Protein AF-A0A2G9GXD3-F1 (afdb_monomer_lite)

InterPro domains:
  IPR025067 Protein of unknown function DUF4079 [PF13301] (1-118)

Organism: NCBI:txid429701

pLDDT: mean 96.04, std 3.16, range [74.94, 98.62]

Foldseek 3Di:
DLVVLLVLLVCCVDPPDPVSVVVSVVVNLVVLVVVLVVLVVVLVVVVVVCVVVVHDQVVQPLNVLSVVLNVLSVVLNCQVVCCVVPVVSSVVSSVSSVVSVVSVVVSVVSVVVVVVVD

Radius of gyration: 16.35 Å; chains: 1; bounding box: 46×19×48 Å

Sequence (118 aa):
MGGYGTYLGFRIRFSDDVEEKAKAKDLHPKLLGGMFFFFALGATGGITSLLTSDKPIFESPHAVTGFIGLALLTVQTILPALFEGNPGLRNVHGILGSGIMTLFLVHAALGLQLGLSY

Structure (mmCIF, N/CA/C/O backbone):
data_AF-A0A2G9GXD3-F1
#
_entry.id   AF-A0A2G9GXD3-F1
#
loop_
_atom_site.group_PDB
_atom_site.id
_atom_site.type_symbol
_atom_site.label_atom_id
_atom_site.label_alt_id
_atom_site.label_comp_id
_atom_site.label_asym_id
_atom_site.label_entity_id
_atom_site.label_seq_id
_atom_site.pdbx_PDB_ins_code
_atom_site.Cartn_x
_atom_site.Cartn_y
_atom_site.Cartn_z
_atom_site.occupancy
_atom_site.B_iso_or_equiv
_atom_site.auth_seq_id
_atom_site.auth_comp_id
_atom_site.auth_asym_id
_atom_site.auth_atom_id
_atom_site.pdbx_PDB_model_num
ATOM 1 N N . MET A 1 1 ? -8.262 3.070 -8.086 1.00 88.56 1 MET A N 1
ATOM 2 C CA . MET A 1 1 ? -6.871 3.489 -8.386 1.00 88.56 1 MET A CA 1
ATOM 3 C C . MET A 1 1 ? -5.862 2.374 -8.138 1.00 88.56 1 MET A C 1
ATOM 5 O O . MET A 1 1 ? -5.130 2.069 -9.066 1.00 88.56 1 MET A O 1
ATOM 9 N N . GLY A 1 2 ? -5.867 1.717 -6.968 1.00 91.19 2 GLY A N 1
ATOM 10 C CA . GLY A 1 2 ? -4.903 0.652 -6.641 1.00 91.19 2 GLY A CA 1
ATOM 11 C C . GLY A 1 2 ? -4.808 -0.488 -7.653 1.00 91.19 2 GLY A C 1
ATOM 12 O O . GLY A 1 2 ? -3.739 -0.708 -8.200 1.00 91.19 2 GLY A O 1
ATOM 13 N N . GLY A 1 3 ? -5.924 -1.146 -7.990 1.00 95.44 3 GLY A N 1
ATOM 14 C CA . GLY A 1 3 ? -5.909 -2.269 -8.943 1.00 95.44 3 GLY A CA 1
ATOM 15 C C . GLY A 1 3 ? -5.306 -1.914 -10.310 1.00 95.44 3 GLY A C 1
ATOM 16 O O . GLY A 1 3 ? -4.385 -2.584 -10.772 1.00 95.44 3 GLY A O 1
ATOM 17 N N . TYR A 1 4 ? -5.765 -0.821 -10.931 1.00 97.50 4 TYR A N 1
ATOM 18 C CA . TYR A 1 4 ? -5.218 -0.375 -12.219 1.00 97.50 4 TYR A CA 1
ATOM 19 C C . TYR A 1 4 ? -3.756 0.078 -12.103 1.00 97.50 4 TYR A C 1
ATOM 21 O O . TYR A 1 4 ? -2.938 -0.244 -12.957 1.00 97.50 4 TYR A O 1
ATOM 29 N N . GLY A 1 5 ? -3.394 0.763 -11.019 1.00 97.56 5 GLY A N 1
ATOM 30 C CA . GLY A 1 5 ? -2.011 1.130 -10.755 1.00 97.56 5 GLY A CA 1
ATOM 31 C C . GLY A 1 5 ? -1.088 -0.090 -10.625 1.00 97.56 5 GLY A C 1
ATOM 32 O O . GLY A 1 5 ? -0.016 -0.114 -11.226 1.00 97.56 5 GLY A O 1
ATOM 33 N N . THR A 1 6 ? -1.510 -1.139 -9.917 1.00 96.94 6 THR A N 1
ATOM 34 C CA . THR A 1 6 ? -0.774 -2.410 -9.816 1.00 96.94 6 THR A CA 1
ATOM 35 C C . THR A 1 6 ? -0.644 -3.095 -11.172 1.00 96.94 6 THR A C 1
ATOM 37 O O . THR A 1 6 ? 0.450 -3.528 -11.530 1.00 96.94 6 THR A O 1
ATOM 40 N N . TYR A 1 7 ? -1.718 -3.123 -11.967 1.00 98.06 7 TYR A N 1
ATOM 41 C CA . TYR A 1 7 ? -1.674 -3.607 -13.349 1.00 98.06 7 TYR A CA 1
ATOM 42 C C . TYR A 1 7 ? -0.610 -2.869 -14.176 1.00 98.06 7 TYR A C 1
ATOM 44 O O . TYR A 1 7 ? 0.223 -3.509 -14.816 1.00 98.06 7 TYR A O 1
ATOM 52 N N . LEU A 1 8 ? -0.561 -1.536 -14.101 1.00 98.44 8 LEU A N 1
ATOM 53 C CA . LEU A 1 8 ? 0.471 -0.751 -14.782 1.00 98.44 8 LEU A CA 1
ATOM 54 C C . LEU A 1 8 ? 1.884 -1.108 -14.303 1.00 98.44 8 LEU A C 1
ATOM 56 O O . LEU A 1 8 ? 2.797 -1.150 -15.120 1.00 98.44 8 LEU A O 1
ATOM 60 N N . GLY A 1 9 ? 2.067 -1.446 -13.023 1.00 97.50 9 GLY A N 1
ATOM 61 C CA . GLY A 1 9 ? 3.339 -1.961 -12.501 1.00 97.50 9 GLY A CA 1
ATOM 62 C C . GLY A 1 9 ? 3.820 -3.214 -13.245 1.00 97.50 9 GLY A C 1
ATOM 63 O O . GLY A 1 9 ? 4.992 -3.313 -13.615 1.00 97.50 9 GLY A O 1
ATOM 64 N N . PHE A 1 10 ? 2.906 -4.135 -13.561 1.00 97.75 10 PHE A N 1
ATOM 65 C CA . PHE A 1 10 ? 3.209 -5.293 -14.405 1.00 97.75 10 PHE A CA 1
ATOM 66 C C . PHE A 1 10 ? 3.506 -4.903 -15.856 1.00 97.75 10 PHE A C 1
ATOM 68 O O . PHE A 1 10 ? 4.421 -5.468 -16.454 1.00 97.75 10 PHE A O 1
ATOM 75 N N . ARG A 1 11 ? 2.805 -3.908 -16.416 1.00 98.12 11 ARG A N 1
ATOM 76 C CA . ARG A 1 11 ? 3.078 -3.415 -17.780 1.00 98.12 11 ARG A CA 1
ATOM 77 C C . ARG A 1 11 ? 4.455 -2.767 -17.906 1.00 98.12 11 ARG A C 1
ATOM 79 O O . ARG A 1 11 ? 5.148 -3.038 -18.881 1.00 98.12 11 ARG A O 1
ATOM 86 N N . ILE A 1 12 ? 4.911 -2.024 -16.892 1.00 96.94 12 ILE A N 1
ATOM 87 C CA . ILE A 1 12 ? 6.287 -1.492 -16.836 1.00 96.94 12 ILE A CA 1
ATOM 88 C C . ILE A 1 12 ? 7.314 -2.623 -16.963 1.00 96.94 12 ILE A C 1
ATOM 90 O O . ILE A 1 12 ? 8.348 -2.454 -17.614 1.00 96.94 12 ILE A O 1
ATOM 94 N N . ARG A 1 13 ? 7.039 -3.768 -16.329 1.00 94.44 13 ARG A N 1
ATOM 95 C CA . ARG A 1 13 ? 7.964 -4.898 -16.259 1.00 94.44 13 ARG A CA 1
ATOM 96 C C . ARG A 1 13 ? 7.937 -5.787 -17.501 1.00 94.44 13 ARG A C 1
ATOM 98 O O . ARG A 1 13 ? 8.996 -6.234 -17.923 1.00 94.44 13 ARG A O 1
ATOM 105 N N . PHE A 1 14 ? 6.752 -6.062 -18.035 1.00 96.12 14 PHE A N 1
ATOM 106 C CA . PHE A 1 14 ? 6.540 -7.175 -18.963 1.00 96.12 14 PHE A CA 1
ATOM 107 C C . PHE A 1 14 ? 6.007 -6.784 -20.341 1.00 96.12 14 PHE A C 1
ATOM 109 O O . PHE A 1 14 ? 5.956 -7.647 -21.206 1.00 96.12 14 PHE A O 1
ATOM 116 N N . SER A 1 15 ? 5.577 -5.538 -20.568 1.00 97.00 15 SER A N 1
ATOM 117 C CA . SER A 1 15 ? 5.181 -5.128 -21.924 1.00 97.00 15 SER A CA 1
ATOM 118 C C . SER A 1 15 ? 6.401 -5.080 -22.851 1.00 97.00 15 SER A C 1
ATOM 120 O O . SER A 1 15 ? 7.496 -4.820 -22.374 1.00 97.00 15 SER A O 1
ATOM 122 N N . ASP A 1 16 ? 6.243 -5.278 -24.156 1.00 97.62 16 ASP A N 1
ATOM 123 C CA . ASP A 1 16 ? 7.290 -4.999 -25.156 1.00 97.62 16 ASP A CA 1
ATOM 124 C C . ASP A 1 16 ? 7.040 -3.682 -25.906 1.00 97.62 16 ASP A C 1
ATOM 126 O O . ASP A 1 16 ? 7.935 -3.155 -26.565 1.00 97.62 16 ASP A O 1
ATOM 130 N N . ASP A 1 17 ? 5.852 -3.099 -25.735 1.00 98.00 17 ASP A N 1
ATOM 131 C CA . ASP A 1 17 ? 5.465 -1.823 -26.321 1.00 98.00 17 ASP A CA 1
ATOM 132 C C . ASP A 1 17 ? 6.119 -0.661 -25.548 1.00 98.00 17 ASP A C 1
ATOM 134 O O . ASP A 1 17 ? 5.948 -0.491 -24.332 1.00 98.00 17 ASP A O 1
ATOM 138 N N . VAL A 1 18 ? 6.907 0.140 -26.268 1.00 97.44 18 VAL A N 1
ATOM 139 C CA . VAL A 1 18 ? 7.654 1.279 -25.719 1.00 97.44 18 VAL A CA 1
ATOM 140 C C . VAL A 1 18 ? 6.720 2.404 -25.270 1.00 97.44 18 VAL A C 1
ATOM 142 O O . VAL A 1 18 ? 6.953 2.997 -24.212 1.00 97.44 18 VAL A O 1
ATOM 145 N N . GLU A 1 19 ? 5.666 2.684 -26.035 1.00 97.44 19 GLU A N 1
ATOM 146 C CA . GLU A 1 19 ? 4.689 3.727 -25.721 1.00 97.44 19 GLU A CA 1
ATOM 147 C C . GLU A 1 19 ? 3.875 3.331 -24.487 1.00 97.44 19 GLU A C 1
ATOM 149 O O . GLU A 1 19 ? 3.727 4.115 -23.542 1.00 97.44 19 GLU A O 1
ATOM 154 N N . GLU A 1 20 ? 3.435 2.073 -24.430 1.00 97.56 20 GLU A N 1
ATOM 155 C CA . GLU A 1 20 ? 2.717 1.551 -23.273 1.00 97.56 20 GLU A CA 1
ATOM 156 C C . GLU A 1 20 ? 3.582 1.592 -22.007 1.00 97.56 20 GLU A C 1
ATOM 158 O O . GLU A 1 20 ? 3.126 2.057 -20.958 1.00 97.56 20 GLU A O 1
ATOM 163 N N . LYS A 1 21 ? 4.846 1.154 -22.088 1.00 98.12 21 LYS A N 1
ATOM 164 C CA . LYS A 1 21 ? 5.794 1.237 -20.966 1.00 98.12 21 LYS A CA 1
ATOM 165 C C . LYS A 1 21 ? 5.982 2.669 -20.486 1.00 98.12 21 LYS A C 1
ATOM 167 O O . LYS A 1 21 ? 6.011 2.892 -19.275 1.00 98.12 21 LYS A O 1
ATOM 172 N N . ALA A 1 22 ? 6.134 3.629 -21.398 1.00 98.00 22 ALA A N 1
ATOM 173 C CA . ALA A 1 22 ? 6.304 5.036 -21.045 1.00 98.00 22 ALA A CA 1
ATOM 174 C C . ALA A 1 22 ? 5.070 5.570 -20.303 1.00 98.00 22 ALA A C 1
ATOM 176 O O . ALA A 1 22 ? 5.194 6.130 -19.212 1.00 98.00 22 ALA A O 1
ATOM 177 N N . LYS A 1 23 ? 3.873 5.293 -20.831 1.00 98.06 23 LYS A N 1
ATOM 178 C CA . LYS A 1 23 ? 2.603 5.659 -20.197 1.00 98.06 23 LYS A CA 1
ATOM 179 C C . LYS A 1 23 ? 2.420 4.991 -18.834 1.00 98.06 23 LYS A C 1
ATOM 181 O O . LYS A 1 23 ? 1.991 5.637 -17.881 1.00 98.06 23 LYS A O 1
ATOM 186 N N . ALA A 1 24 ? 2.767 3.711 -18.712 1.00 98.25 24 ALA A N 1
ATOM 187 C CA . ALA A 1 24 ? 2.673 2.981 -17.456 1.00 98.25 24 ALA A CA 1
ATOM 188 C C . ALA A 1 24 ? 3.631 3.546 -16.396 1.00 98.25 24 ALA A C 1
ATOM 190 O O . ALA A 1 24 ? 3.218 3.723 -15.252 1.00 98.25 24 ALA A O 1
ATOM 191 N N . LYS A 1 25 ? 4.872 3.893 -16.772 1.00 97.19 25 LYS A N 1
ATOM 192 C CA . LYS A 1 25 ? 5.851 4.540 -15.879 1.00 97.19 25 LYS A CA 1
ATOM 193 C C . LYS A 1 25 ? 5.387 5.903 -15.373 1.00 97.19 25 LYS A C 1
ATOM 195 O O . LYS A 1 25 ? 5.681 6.233 -14.230 1.00 97.19 25 LYS A O 1
ATOM 200 N N . ASP A 1 26 ? 4.670 6.669 -16.192 1.00 98.12 26 ASP A N 1
ATOM 201 C CA . ASP A 1 26 ? 4.103 7.957 -15.783 1.00 98.12 26 ASP A CA 1
ATOM 202 C C . ASP A 1 26 ? 2.889 7.789 -14.851 1.00 98.12 26 ASP A C 1
ATOM 204 O O . ASP A 1 26 ? 2.795 8.423 -13.799 1.00 98.12 26 ASP A O 1
ATOM 208 N N . LEU A 1 27 ? 1.958 6.905 -15.217 1.00 98.50 27 LEU A N 1
ATOM 209 C CA . LEU A 1 27 ? 0.677 6.768 -14.523 1.00 98.50 27 LEU A CA 1
ATOM 210 C C . LEU A 1 27 ? 0.752 5.943 -13.236 1.00 98.50 27 LEU A C 1
ATOM 212 O O . LEU A 1 27 ? 0.044 6.259 -12.280 1.00 98.50 27 LEU A O 1
ATOM 216 N N . HIS A 1 28 ? 1.585 4.900 -13.188 1.00 98.31 28 HIS A N 1
ATOM 217 C CA . HIS A 1 28 ? 1.737 4.041 -12.011 1.00 98.31 28 HIS A CA 1
ATOM 218 C C . HIS A 1 28 ? 2.014 4.848 -10.726 1.00 98.31 28 HIS A C 1
ATOM 220 O O . HIS A 1 28 ? 1.187 4.789 -9.814 1.00 98.31 28 HIS A O 1
ATOM 226 N N . PRO A 1 29 ? 3.085 5.661 -10.626 1.00 97.50 29 PRO A N 1
ATOM 227 C CA . PRO A 1 29 ? 3.375 6.393 -9.395 1.00 97.50 29 PRO A CA 1
ATOM 228 C C . PRO A 1 29 ? 2.288 7.417 -9.041 1.00 97.50 29 PRO A C 1
ATOM 230 O O . PRO A 1 29 ? 1.986 7.588 -7.865 1.00 97.50 29 PRO A O 1
ATOM 233 N N . LYS A 1 30 ? 1.639 8.053 -10.027 1.00 97.81 30 LYS A N 1
ATOM 234 C CA . LYS A 1 30 ? 0.547 9.012 -9.780 1.00 97.81 30 LYS A CA 1
ATOM 235 C C . LYS A 1 30 ? -0.674 8.333 -9.163 1.00 97.81 30 LYS A C 1
ATOM 237 O O . LYS A 1 30 ? -1.223 8.810 -8.173 1.00 97.81 30 LYS A O 1
ATOM 242 N N . LEU A 1 31 ? -1.084 7.196 -9.725 1.00 98.31 31 LEU A N 1
ATOM 243 C CA . LEU A 1 31 ? -2.238 6.440 -9.238 1.00 98.31 31 LEU A CA 1
ATOM 244 C C . LEU A 1 31 ? -1.977 5.802 -7.873 1.00 98.31 31 LEU A C 1
ATOM 246 O O . LEU A 1 31 ? -2.876 5.790 -7.031 1.00 98.31 31 LEU A O 1
ATOM 250 N N . LEU A 1 32 ? -0.767 5.281 -7.646 1.00 98.06 32 LEU A N 1
ATOM 251 C CA . LEU A 1 32 ? -0.385 4.684 -6.364 1.00 98.06 32 LEU A CA 1
ATOM 252 C C . LEU A 1 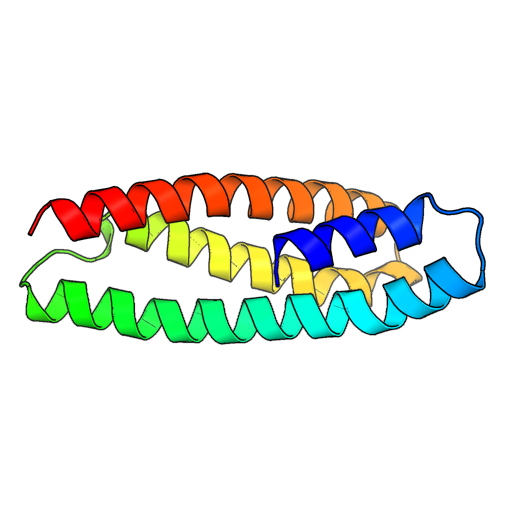32 ? -0.173 5.755 -5.289 1.00 98.06 32 LEU A C 1
ATOM 254 O O . LEU A 1 32 ? -0.596 5.554 -4.156 1.00 98.06 32 LEU A O 1
ATOM 258 N N . GLY A 1 33 ? 0.385 6.914 -5.645 1.00 97.38 33 GLY A N 1
ATOM 259 C CA . GLY A 1 33 ? 0.464 8.073 -4.754 1.00 97.38 33 GLY A CA 1
ATOM 260 C C . GLY A 1 33 ? -0.922 8.587 -4.360 1.00 97.38 33 GLY A C 1
ATOM 261 O O . GLY A 1 33 ? -1.189 8.810 -3.182 1.00 97.38 33 GLY A O 1
ATOM 262 N N . GLY A 1 34 ? -1.849 8.676 -5.320 1.00 97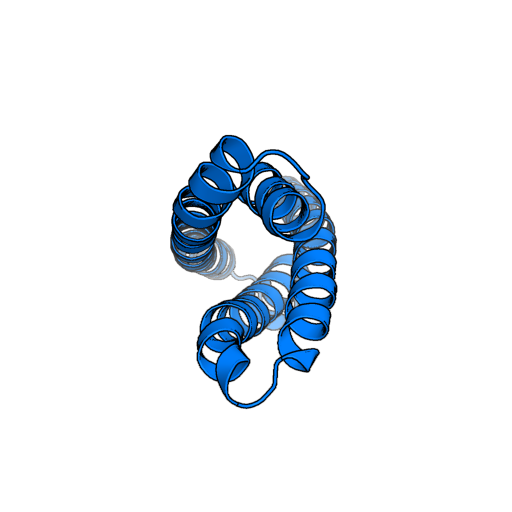.44 34 GLY A N 1
ATOM 263 C CA . GLY A 1 34 ? -3.251 8.982 -5.031 1.00 97.44 34 GLY A CA 1
ATOM 264 C C . GLY A 1 34 ? -3.882 7.944 -4.102 1.00 97.44 34 GLY A C 1
ATOM 265 O O . GLY A 1 34 ? -4.520 8.297 -3.115 1.00 97.44 34 GLY A O 1
ATOM 266 N N . MET A 1 35 ? -3.671 6.654 -4.369 1.00 96.94 35 MET A N 1
ATOM 267 C CA . MET A 1 35 ? -4.143 5.584 -3.491 1.00 96.94 35 MET A CA 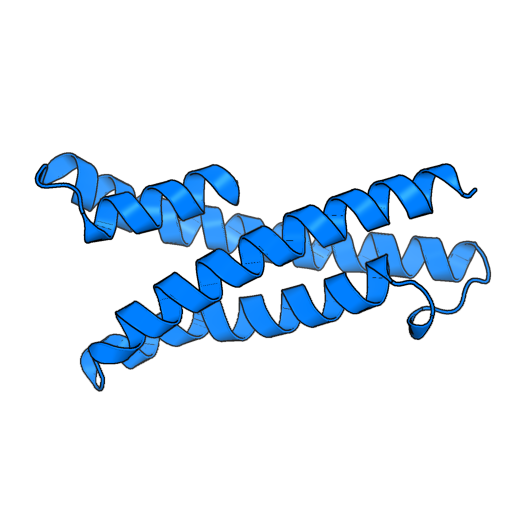1
ATOM 268 C C . MET A 1 35 ? -3.589 5.716 -2.067 1.00 96.94 35 MET A C 1
ATOM 270 O O . MET A 1 35 ? -4.375 5.615 -1.132 1.00 96.94 35 MET A O 1
ATOM 274 N N . PHE A 1 36 ? -2.285 5.960 -1.897 1.00 97.69 36 PHE A N 1
ATOM 275 C CA . PHE A 1 36 ? -1.671 6.194 -0.588 1.00 97.69 36 PHE A CA 1
ATOM 276 C C . PHE A 1 36 ? -2.389 7.325 0.153 1.00 97.69 36 PHE A C 1
ATOM 278 O O . PHE A 1 36 ? -2.822 7.149 1.290 1.00 97.69 36 PHE A O 1
ATOM 285 N N . PHE A 1 37 ? -2.556 8.468 -0.515 1.00 97.56 37 PHE A N 1
ATOM 286 C CA . PHE A 1 37 ? -3.178 9.655 0.061 1.00 97.56 37 PHE A CA 1
ATOM 287 C C . PHE A 1 37 ? -4.613 9.386 0.529 1.00 97.56 37 PHE A C 1
ATOM 289 O O . PHE A 1 37 ? -4.946 9.637 1.686 1.00 97.56 37 PHE A O 1
ATOM 296 N N . PHE A 1 38 ? -5.456 8.816 -0.335 1.00 96.75 38 PHE A N 1
ATOM 297 C CA . PHE A 1 38 ? -6.842 8.518 0.030 1.00 96.75 38 PHE A CA 1
ATOM 298 C C . PHE A 1 38 ? -6.957 7.402 1.069 1.00 96.75 38 PHE A C 1
ATOM 300 O O . PHE A 1 38 ? -7.873 7.440 1.883 1.00 96.75 38 PHE A O 1
ATOM 307 N N . PHE A 1 39 ? -6.038 6.435 1.084 1.00 96.81 39 PHE A N 1
ATOM 308 C CA . PHE A 1 39 ? -6.015 5.402 2.116 1.00 96.81 39 PHE A CA 1
ATOM 309 C C . PHE A 1 39 ? -5.658 5.992 3.490 1.00 96.81 39 PHE A C 1
ATOM 311 O O . PHE A 1 39 ? -6.315 5.686 4.482 1.00 96.81 39 PHE A O 1
ATOM 318 N N . ALA A 1 40 ? -4.686 6.909 3.545 1.00 97.06 40 ALA A N 1
ATOM 319 C CA . ALA A 1 40 ? -4.333 7.634 4.766 1.00 97.06 40 ALA A CA 1
ATOM 320 C C . ALA A 1 40 ? -5.480 8.524 5.270 1.00 97.06 40 ALA A C 1
ATOM 322 O O . ALA A 1 40 ? -5.781 8.514 6.462 1.00 97.06 40 ALA A O 1
ATOM 323 N N . LEU A 1 41 ? -6.165 9.241 4.372 1.00 96.88 41 LEU A N 1
ATOM 324 C CA . LEU A 1 41 ? -7.369 9.999 4.730 1.00 96.88 41 LEU A CA 1
ATOM 325 C C . LEU A 1 41 ? -8.520 9.090 5.181 1.00 96.88 41 LEU A C 1
ATOM 327 O O . LEU A 1 41 ? -9.231 9.421 6.121 1.00 96.88 41 LEU A O 1
ATOM 331 N N . GLY A 1 42 ? -8.705 7.933 4.546 1.00 95.81 42 GLY A N 1
ATOM 332 C CA . GLY A 1 42 ? -9.716 6.961 4.962 1.00 95.81 42 GLY A CA 1
ATOM 333 C C . GLY A 1 42 ? -9.470 6.430 6.376 1.00 95.81 42 GLY A C 1
ATOM 334 O O . GLY A 1 42 ? -10.416 6.257 7.143 1.00 95.81 42 GLY A O 1
ATOM 335 N N . ALA A 1 43 ? -8.202 6.237 6.754 1.00 96.19 43 ALA A N 1
ATOM 336 C CA . ALA A 1 43 ? -7.835 5.773 8.087 1.00 96.19 43 ALA A CA 1
ATOM 337 C C . ALA A 1 43 ? -8.265 6.748 9.195 1.00 96.19 43 ALA A C 1
ATOM 339 O O . ALA A 1 43 ? -8.704 6.295 10.251 1.00 96.19 43 ALA A O 1
ATOM 340 N N . THR A 1 44 ? -8.208 8.067 8.965 1.00 95.56 44 THR A N 1
ATOM 341 C CA . THR A 1 44 ? -8.676 9.041 9.967 1.00 95.56 44 THR A CA 1
ATOM 342 C C . THR A 1 44 ? -10.180 8.906 10.201 1.00 95.56 44 THR A C 1
ATOM 344 O O . THR A 1 44 ? -10.604 8.816 11.350 1.00 95.56 44 THR A O 1
ATOM 347 N N . GLY A 1 45 ? -10.974 8.776 9.133 1.00 92.81 45 GLY A N 1
ATOM 348 C CA . GLY A 1 45 ? -12.416 8.536 9.226 1.00 92.81 45 GLY A CA 1
ATOM 349 C C . GLY A 1 45 ? -12.764 7.224 9.936 1.00 92.81 45 GLY A C 1
ATOM 350 O O . GLY A 1 45 ? -13.647 7.205 10.794 1.00 92.81 45 GLY A O 1
ATOM 351 N N . GLY A 1 46 ? -12.038 6.140 9.641 1.00 92.62 46 GLY A N 1
ATOM 352 C CA . GLY A 1 46 ? -12.216 4.849 10.315 1.00 92.62 46 GLY A CA 1
ATOM 353 C C . GLY A 1 46 ? -11.907 4.908 11.816 1.00 92.62 46 GLY A C 1
ATOM 354 O O . GLY A 1 46 ? -12.671 4.385 12.625 1.00 92.62 46 GLY A O 1
ATOM 355 N N . ILE A 1 47 ? -10.828 5.597 12.203 1.00 94.69 47 ILE A N 1
ATOM 356 C CA . ILE A 1 47 ? -10.477 5.823 13.614 1.00 94.69 47 ILE A CA 1
ATOM 357 C C . ILE A 1 47 ? -11.554 6.657 14.308 1.00 94.69 47 ILE A C 1
ATOM 359 O O . ILE A 1 47 ? -12.009 6.279 15.386 1.00 94.69 47 ILE A O 1
ATOM 363 N N . THR A 1 48 ? -11.997 7.757 13.693 1.00 94.12 48 THR A N 1
ATOM 364 C CA . THR A 1 48 ? -13.077 8.584 14.241 1.00 94.12 48 THR A CA 1
ATOM 365 C C . THR A 1 48 ? -14.343 7.760 14.456 1.00 94.12 48 THR A C 1
ATOM 367 O O . THR A 1 48 ? -14.899 7.818 15.544 1.00 94.12 48 THR A O 1
ATOM 370 N N . SER A 1 49 ? -14.753 6.940 13.483 1.00 91.25 49 SER A N 1
ATOM 371 C CA . SER A 1 49 ? -15.941 6.081 13.597 1.00 91.25 49 SER A CA 1
ATOM 372 C C . SER A 1 49 ? -15.855 5.086 14.761 1.00 91.25 49 SER A C 1
ATOM 374 O O . SER A 1 49 ? -16.846 4.887 15.468 1.00 91.25 49 SER A O 1
ATOM 376 N N . LEU A 1 50 ? -14.685 4.484 14.999 1.00 93.06 50 LEU A N 1
ATOM 377 C CA . LEU A 1 50 ? -14.475 3.588 16.141 1.00 93.06 50 LEU A CA 1
ATOM 378 C C . LEU A 1 50 ? -14.590 4.336 17.471 1.00 93.06 50 LEU A C 1
ATOM 380 O O . LEU A 1 50 ? -15.303 3.877 18.361 1.00 93.06 50 LEU A O 1
ATOM 384 N N . LEU A 1 51 ? -13.947 5.502 17.576 1.00 93.81 51 LEU A N 1
ATOM 385 C CA . LEU A 1 51 ? -13.966 6.327 18.784 1.00 93.81 51 LEU A CA 1
ATOM 386 C C . LEU A 1 51 ? -15.366 6.859 19.104 1.00 93.81 51 LEU A C 1
ATOM 388 O O . LEU A 1 51 ? -15.773 6.832 20.257 1.00 93.81 51 LEU A O 1
ATOM 392 N N . THR A 1 52 ? -16.129 7.297 18.099 1.00 94.00 52 THR A N 1
ATOM 393 C CA . THR A 1 52 ? -17.511 7.774 18.293 1.00 94.00 52 THR A CA 1
ATOM 394 C C . THR A 1 52 ? -18.494 6.652 18.620 1.00 94.00 52 THR A C 1
ATOM 396 O O . THR A 1 52 ? -19.627 6.933 18.992 1.00 94.00 52 THR A O 1
ATOM 399 N N . SER A 1 53 ? -18.079 5.396 18.442 1.00 90.31 53 SER A N 1
ATOM 400 C CA . SER A 1 53 ? -18.875 4.205 18.752 1.00 90.31 53 SER A CA 1
ATOM 401 C C . SER A 1 53 ? -18.372 3.476 20.005 1.00 90.31 53 SER A C 1
ATOM 403 O O . SER A 1 53 ? -18.703 2.304 20.181 1.00 90.31 53 SER A O 1
ATOM 405 N N . ASP A 1 54 ? -17.515 4.117 20.810 1.00 91.06 54 ASP A N 1
ATOM 406 C CA . ASP A 1 54 ? -16.890 3.558 22.017 1.00 91.06 54 ASP A CA 1
ATOM 407 C C . ASP A 1 54 ? -16.206 2.190 21.797 1.00 91.06 54 ASP A C 1
ATOM 409 O O . ASP A 1 54 ? -16.156 1.344 22.693 1.00 91.06 54 ASP A O 1
ATOM 413 N N . LYS A 1 55 ? -15.662 1.945 20.592 1.00 88.56 55 LYS A N 1
ATOM 414 C CA . LYS A 1 55 ? -14.977 0.688 20.253 1.00 88.56 55 LYS A CA 1
ATOM 415 C C . LYS A 1 55 ? -13.449 0.820 20.345 1.00 88.56 55 LYS A C 1
ATOM 417 O O . LYS A 1 55 ? -12.881 1.796 19.847 1.00 88.56 55 LYS A O 1
ATOM 422 N N . PRO A 1 56 ? -12.749 -0.186 20.902 1.00 93.06 56 PRO A N 1
ATOM 423 C CA . PRO A 1 56 ? -11.290 -0.203 20.950 1.00 93.06 56 PRO A CA 1
ATOM 424 C C . PRO A 1 56 ? -10.673 -0.305 19.547 1.00 93.06 56 PRO A C 1
ATOM 426 O O . PRO A 1 56 ? -11.043 -1.154 18.737 1.00 93.06 56 PRO A O 1
ATOM 429 N N . ILE A 1 57 ? -9.680 0.547 19.264 1.00 93.31 57 ILE A N 1
ATOM 430 C CA . ILE A 1 57 ? -9.046 0.630 17.937 1.00 93.31 57 ILE A CA 1
ATOM 431 C C . ILE A 1 57 ? -8.282 -0.657 17.601 1.00 93.31 57 ILE A C 1
ATOM 433 O O . ILE A 1 57 ? -8.474 -1.229 16.532 1.00 93.31 57 ILE A O 1
ATOM 437 N N . PHE A 1 58 ? -7.421 -1.130 18.506 1.00 93.69 58 PHE A N 1
ATOM 438 C CA . PHE A 1 58 ? -6.509 -2.250 18.229 1.00 93.69 58 PHE A CA 1
ATOM 439 C C . PHE A 1 58 ? -7.159 -3.635 18.312 1.00 93.69 58 PHE A C 1
ATOM 441 O O . PHE A 1 58 ? -6.526 -4.622 17.950 1.00 93.69 58 PHE A O 1
ATOM 448 N N . GLU A 1 59 ? -8.419 -3.716 18.732 1.00 92.56 59 GLU A N 1
ATOM 449 C CA . GLU A 1 59 ? -9.197 -4.958 18.678 1.00 92.56 59 GLU A CA 1
ATOM 450 C C . GLU A 1 59 ? -9.976 -5.089 17.365 1.00 92.56 59 GLU A C 1
ATOM 452 O O . GLU A 1 59 ? -10.421 -6.181 17.025 1.00 92.56 59 GLU A O 1
ATOM 457 N N . SER A 1 60 ? -10.118 -4.001 16.597 1.00 94.94 60 SER A N 1
ATOM 458 C CA . SER A 1 60 ? -10.755 -4.029 15.281 1.00 94.94 60 SER A CA 1
ATOM 459 C C . SER A 1 60 ? -9.793 -4.607 14.235 1.00 94.94 60 SER A C 1
ATOM 461 O O . SER A 1 60 ? -8.799 -3.955 13.888 1.00 94.94 60 SER A O 1
ATOM 463 N N . PRO A 1 61 ? -10.087 -5.782 13.640 1.00 96.06 61 PRO A N 1
ATOM 464 C CA . PRO A 1 61 ? -9.226 -6.355 12.606 1.00 96.06 61 PRO A CA 1
ATOM 465 C C . PRO A 1 61 ? -9.110 -5.440 11.378 1.00 96.06 61 PRO A C 1
ATOM 467 O O . PRO A 1 61 ? -8.057 -5.369 10.740 1.00 96.06 61 PRO A O 1
ATOM 470 N N . HIS A 1 62 ? -10.173 -4.694 11.059 1.00 96.94 62 HIS A N 1
ATOM 471 C CA . HIS A 1 62 ? -10.153 -3.693 9.995 1.00 96.94 62 HIS A CA 1
ATOM 472 C C . HIS A 1 62 ? -9.151 -2.567 10.297 1.00 96.94 62 HIS A C 1
ATOM 474 O O . HIS A 1 62 ? -8.335 -2.230 9.439 1.00 96.94 62 HIS A O 1
ATOM 480 N N . ALA A 1 63 ? -9.147 -2.032 11.523 1.00 97.19 63 ALA A N 1
ATOM 481 C CA . ALA A 1 63 ? -8.213 -0.975 11.909 1.00 97.19 63 ALA A CA 1
ATOM 482 C C . ALA A 1 63 ? -6.758 -1.465 11.908 1.00 97.19 63 ALA A C 1
ATOM 484 O O . ALA A 1 63 ? -5.889 -0.814 11.329 1.00 97.19 63 ALA A O 1
ATOM 485 N N . VAL A 1 64 ? -6.491 -2.642 12.485 1.00 97.56 64 VAL A N 1
ATOM 486 C CA . VAL A 1 64 ? -5.142 -3.231 12.533 1.00 97.56 64 VAL A CA 1
ATOM 487 C C . VAL A 1 64 ? -4.595 -3.479 11.126 1.00 97.56 64 VAL A C 1
ATOM 489 O O . VAL A 1 64 ? -3.476 -3.069 10.814 1.00 97.56 64 VAL A O 1
ATOM 492 N N . THR A 1 65 ? -5.391 -4.090 10.242 1.00 98.19 65 THR A N 1
ATOM 493 C CA . THR A 1 65 ? -4.983 -4.295 8.840 1.00 98.19 65 THR A CA 1
ATOM 494 C C . THR A 1 65 ? -4.789 -2.975 8.092 1.00 98.19 65 THR A C 1
ATOM 496 O O . THR A 1 65 ? -3.903 -2.894 7.242 1.00 98.19 65 THR A O 1
ATOM 499 N N . GLY A 1 66 ? -5.542 -1.927 8.440 1.00 97.69 66 GLY A N 1
ATOM 500 C CA . GLY A 1 66 ? -5.349 -0.572 7.919 1.00 97.69 66 GLY A CA 1
ATOM 501 C C . GLY A 1 66 ? -3.995 0.028 8.308 1.00 97.69 66 GLY A C 1
ATOM 502 O O . GLY A 1 66 ? -3.259 0.496 7.438 1.00 97.69 66 GLY A O 1
ATOM 503 N N . PHE A 1 67 ? -3.613 -0.050 9.586 1.00 97.50 67 PHE A N 1
ATOM 504 C CA . PHE A 1 67 ? -2.302 0.422 10.053 1.00 97.50 67 PHE A CA 1
ATOM 505 C C . PHE A 1 67 ? -1.141 -0.335 9.408 1.00 97.50 67 PHE A C 1
ATOM 507 O O . PHE A 1 67 ? -0.194 0.288 8.924 1.00 97.50 67 PHE A O 1
ATOM 514 N N . ILE A 1 68 ? -1.228 -1.668 9.350 1.00 98.31 68 ILE A N 1
ATOM 515 C CA . ILE A 1 68 ? -0.226 -2.500 8.669 1.00 98.31 68 ILE A CA 1
ATOM 516 C C . ILE A 1 68 ? -0.135 -2.093 7.194 1.00 98.31 68 ILE A C 1
ATOM 518 O O . ILE A 1 68 ? 0.958 -1.874 6.678 1.00 98.31 68 ILE A O 1
ATOM 522 N N . GLY A 1 69 ? -1.277 -1.925 6.525 1.00 98.19 69 GLY A N 1
ATOM 523 C CA . GLY A 1 69 ? -1.342 -1.493 5.135 1.00 98.19 69 GLY A CA 1
ATOM 524 C C . GLY A 1 69 ? -0.672 -0.140 4.881 1.00 98.19 69 GLY A C 1
ATOM 525 O O . GLY A 1 69 ? 0.103 -0.023 3.934 1.00 98.19 69 GLY A O 1
ATOM 526 N N . LEU A 1 70 ? -0.899 0.861 5.740 1.00 98.25 70 LEU A N 1
ATOM 527 C CA . LEU A 1 70 ? -0.242 2.173 5.649 1.00 98.25 70 LEU A CA 1
ATOM 528 C C . LEU A 1 70 ? 1.271 2.093 5.865 1.00 98.25 70 LEU A C 1
ATOM 530 O O . LEU A 1 70 ? 2.036 2.709 5.116 1.00 98.25 70 LEU A O 1
ATOM 534 N N . ALA A 1 71 ? 1.715 1.319 6.855 1.00 98.38 71 ALA A N 1
ATOM 535 C CA . ALA A 1 71 ? 3.138 1.119 7.111 1.00 98.38 71 ALA A CA 1
ATOM 536 C C . ALA A 1 71 ? 3.824 0.458 5.903 1.00 98.38 71 ALA A C 1
ATOM 538 O O . ALA A 1 71 ? 4.844 0.947 5.415 1.00 98.38 71 ALA A O 1
ATOM 539 N N . LEU A 1 72 ? 3.221 -0.603 5.357 1.00 98.56 72 LEU A N 1
ATOM 540 C CA . LEU A 1 72 ? 3.742 -1.298 4.180 1.00 98.56 72 LEU A CA 1
ATOM 541 C C . LEU A 1 72 ? 3.718 -0.417 2.925 1.00 98.56 72 LEU A C 1
ATOM 543 O O . LEU A 1 72 ? 4.692 -0.410 2.176 1.00 98.56 72 LEU A O 1
ATOM 547 N N . LEU A 1 73 ? 2.658 0.368 2.705 1.00 97.88 73 LEU A N 1
ATOM 548 C CA . LEU A 1 73 ? 2.592 1.335 1.605 1.00 97.88 73 LEU A CA 1
ATOM 549 C C . LEU A 1 73 ? 3.675 2.418 1.709 1.00 97.88 73 LEU A C 1
ATOM 551 O O . LEU A 1 73 ? 4.209 2.852 0.687 1.00 97.88 73 LEU A O 1
ATOM 555 N N . THR A 1 74 ? 4.028 2.837 2.925 1.00 98.00 74 THR A N 1
ATOM 556 C CA . THR A 1 74 ? 5.116 3.800 3.156 1.00 98.00 74 THR A CA 1
ATOM 557 C C . THR A 1 74 ? 6.448 3.212 2.699 1.00 98.00 74 THR A C 1
ATOM 559 O O . THR A 1 74 ? 7.149 3.821 1.891 1.00 98.00 74 THR A O 1
ATOM 562 N N . VAL A 1 75 ? 6.753 1.978 3.117 1.00 98.19 75 VAL A N 1
ATOM 563 C CA . VAL A 1 75 ? 7.944 1.247 2.652 1.00 98.19 75 VAL A CA 1
ATOM 564 C C . VAL A 1 75 ? 7.919 1.072 1.130 1.00 98.19 75 VAL A C 1
ATOM 566 O O . VAL A 1 75 ? 8.904 1.372 0.455 1.00 98.19 75 VAL A O 1
ATOM 569 N N . GLN A 1 76 ? 6.780 0.654 0.572 1.00 97.88 76 GLN A N 1
ATOM 570 C CA . GLN A 1 76 ? 6.589 0.438 -0.864 1.00 97.88 76 GLN A CA 1
ATOM 571 C C . GLN A 1 76 ? 6.860 1.700 -1.695 1.00 97.88 76 GLN A C 1
ATOM 573 O O . GLN A 1 76 ? 7.398 1.594 -2.797 1.00 97.88 76 GLN A O 1
ATOM 578 N N . THR A 1 77 ? 6.505 2.876 -1.169 1.00 96.25 77 THR A N 1
ATOM 579 C CA . THR A 1 77 ? 6.675 4.175 -1.841 1.00 96.25 77 THR A CA 1
ATOM 580 C C . THR A 1 77 ? 8.129 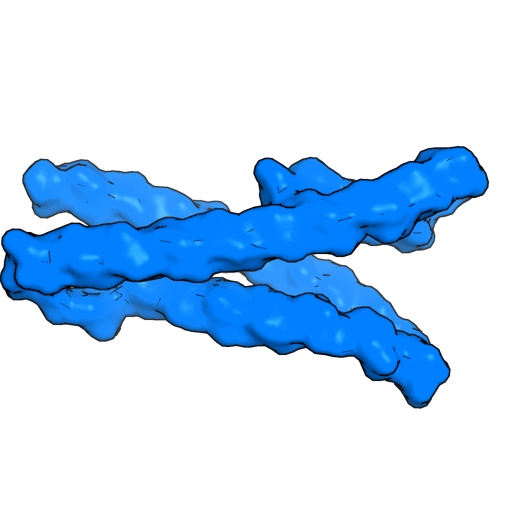4.645 -1.838 1.00 96.25 77 THR A C 1
ATOM 582 O O . THR A 1 77 ? 8.570 5.271 -2.798 1.00 96.25 77 THR A O 1
ATOM 585 N N . ILE A 1 78 ? 8.894 4.319 -0.792 1.00 96.12 78 ILE A N 1
ATOM 586 C CA . ILE A 1 78 ? 10.310 4.706 -0.667 1.00 96.12 78 ILE A CA 1
ATOM 587 C C . ILE A 1 78 ? 11.216 3.780 -1.490 1.00 96.12 78 ILE A C 1
ATOM 589 O O . ILE A 1 78 ? 12.223 4.219 -2.043 1.00 96.12 78 ILE A O 1
ATOM 593 N N . LEU A 1 79 ? 10.849 2.501 -1.613 1.00 96.44 79 LEU A N 1
ATOM 594 C CA . LEU A 1 79 ? 11.688 1.465 -2.219 1.00 96.44 79 LEU A CA 1
ATOM 595 C C . LEU A 1 79 ? 12.237 1.798 -3.629 1.00 96.44 79 LEU A C 1
ATOM 597 O O . LEU A 1 79 ? 13.410 1.503 -3.872 1.00 96.44 79 LEU A O 1
ATOM 601 N N . PRO A 1 80 ? 11.481 2.442 -4.549 1.00 95.94 80 PRO A N 1
ATOM 602 C CA . PRO A 1 80 ? 11.991 2.820 -5.866 1.00 95.94 80 PRO A CA 1
ATOM 603 C C . PRO A 1 80 ? 13.207 3.750 -5.849 1.00 95.94 80 PRO A C 1
ATOM 605 O O . PRO A 1 80 ? 14.037 3.657 -6.753 1.00 95.94 80 PRO A O 1
ATOM 608 N N . ALA A 1 81 ? 13.359 4.595 -4.822 1.00 96.00 81 ALA A N 1
ATOM 609 C CA . ALA A 1 81 ? 14.507 5.495 -4.685 1.00 96.00 81 ALA A CA 1
ATOM 610 C C . ALA A 1 81 ? 15.837 4.741 -4.490 1.00 96.00 81 ALA A C 1
ATOM 612 O O . ALA A 1 81 ? 16.907 5.299 -4.707 1.00 96.00 81 ALA A O 1
ATOM 613 N N . LEU A 1 82 ? 15.776 3.462 -4.109 1.00 96.31 82 LEU A N 1
ATOM 614 C CA . LEU A 1 82 ? 16.940 2.617 -3.840 1.00 96.31 82 LEU A CA 1
ATOM 615 C C . LEU A 1 82 ? 17.300 1.697 -5.019 1.00 96.31 82 LEU A C 1
ATOM 617 O O . LEU A 1 82 ? 18.267 0.939 -4.944 1.00 96.31 82 LEU A O 1
ATOM 621 N N . PHE A 1 83 ? 16.534 1.733 -6.1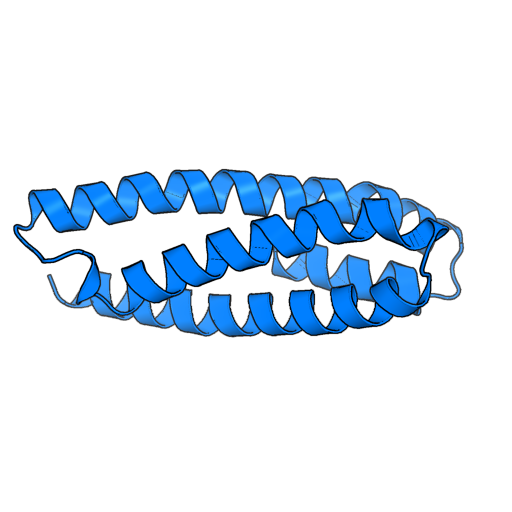15 1.00 95.31 83 PHE A N 1
ATOM 622 C CA . PHE A 1 83 ? 16.715 0.809 -7.241 1.00 95.31 83 PHE A CA 1
ATOM 623 C C . PHE A 1 83 ? 18.039 0.982 -7.981 1.00 95.31 83 PHE A C 1
ATOM 625 O O . PHE A 1 83 ? 18.535 0.004 -8.535 1.00 95.31 83 PHE A O 1
ATOM 632 N N . GLU A 1 84 ? 18.588 2.195 -8.029 1.00 93.00 84 GLU A N 1
ATOM 633 C CA . GLU A 1 84 ? 19.843 2.470 -8.736 1.00 93.00 84 GLU A CA 1
ATOM 634 C C . GLU A 1 84 ? 21.028 1.754 -8.073 1.00 93.00 84 GLU A C 1
ATOM 636 O O . GLU A 1 84 ? 21.798 1.083 -8.754 1.00 93.00 84 GLU A O 1
ATOM 641 N N . GLY A 1 85 ? 21.114 1.806 -6.739 1.00 93.44 85 GLY A N 1
ATOM 642 C CA . GLY A 1 85 ? 22.155 1.119 -5.969 1.00 93.44 85 GLY A CA 1
ATOM 643 C C . GLY A 1 85 ? 21.910 -0.381 -5.775 1.00 93.44 85 GLY A C 1
ATOM 644 O O . GLY A 1 85 ? 22.842 -1.122 -5.470 1.00 93.44 85 GLY A O 1
ATOM 645 N N . ASN A 1 86 ? 20.670 -0.852 -5.942 1.00 95.44 86 ASN A N 1
ATOM 646 C CA . ASN A 1 86 ? 20.329 -2.270 -5.843 1.00 95.44 86 ASN A CA 1
ATOM 647 C C . ASN A 1 86 ? 19.142 -2.635 -6.761 1.00 95.44 86 ASN A C 1
ATOM 649 O O . ASN A 1 86 ? 17.983 -2.638 -6.326 1.00 95.44 86 ASN A O 1
ATOM 653 N N . PRO A 1 87 ? 19.410 -3.015 -8.025 1.00 92.25 87 PRO A N 1
ATOM 654 C CA . PRO A 1 87 ? 18.367 -3.368 -8.989 1.00 92.25 87 PRO A CA 1
ATOM 655 C C . PRO A 1 87 ? 17.472 -4.538 -8.551 1.00 92.25 87 PRO A C 1
ATOM 657 O O . PRO A 1 87 ? 16.319 -4.625 -8.984 1.00 92.25 87 PRO A O 1
ATOM 660 N N . GLY A 1 88 ? 17.966 -5.418 -7.667 1.00 94.31 88 GLY A N 1
ATOM 661 C CA . GLY A 1 88 ? 17.208 -6.543 -7.111 1.00 94.31 88 GLY A CA 1
ATOM 662 C C . GLY A 1 88 ? 15.979 -6.108 -6.307 1.00 94.31 88 GLY A C 1
ATOM 663 O O . GLY A 1 88 ? 14.971 -6.822 -6.282 1.00 94.31 88 GLY A O 1
ATOM 664 N N . LEU A 1 89 ? 15.996 -4.894 -5.744 1.00 96.56 89 LEU A N 1
ATOM 665 C CA . LEU A 1 89 ? 14.860 -4.321 -5.016 1.00 96.56 89 LEU A CA 1
ATOM 666 C C . LEU A 1 89 ? 13.621 -4.115 -5.895 1.00 96.56 89 LEU A C 1
ATOM 668 O O . LEU A 1 89 ? 12.513 -4.051 -5.369 1.00 96.56 89 LEU A O 1
ATOM 672 N N . ARG A 1 90 ? 13.756 -4.102 -7.229 1.00 95.44 90 ARG A N 1
ATOM 673 C CA . ARG A 1 90 ? 12.600 -4.087 -8.143 1.00 95.44 90 ARG A CA 1
ATOM 674 C C . ARG A 1 90 ? 11.729 -5.333 -8.004 1.00 95.44 90 ARG A C 1
ATOM 676 O O . ARG A 1 90 ? 10.509 -5.240 -8.114 1.00 95.44 90 ARG A O 1
ATOM 683 N N . ASN A 1 91 ? 12.337 -6.495 -7.756 1.00 96.25 91 ASN A N 1
ATOM 684 C CA . ASN A 1 91 ? 11.587 -7.730 -7.515 1.00 96.25 91 ASN A CA 1
ATOM 685 C C . ASN A 1 91 ? 10.886 -7.671 -6.155 1.00 96.25 91 ASN A C 1
ATOM 687 O O . ASN A 1 91 ? 9.709 -8.008 -6.067 1.00 96.25 91 ASN A O 1
ATOM 691 N N . VAL A 1 92 ? 11.584 -7.166 -5.131 1.00 97.81 92 VAL A N 1
ATOM 692 C CA . VAL A 1 92 ? 11.011 -6.952 -3.793 1.00 97.81 92 VAL A CA 1
ATOM 693 C C . VAL A 1 92 ? 9.810 -6.010 -3.870 1.00 97.81 92 VAL A C 1
ATOM 695 O O . VAL A 1 92 ? 8.750 -6.356 -3.367 1.00 97.81 92 VAL A O 1
ATOM 698 N N . HIS A 1 93 ? 9.924 -4.883 -4.578 1.00 97.94 93 HIS A N 1
ATOM 699 C CA . HIS A 1 93 ? 8.827 -3.939 -4.800 1.00 97.94 93 HIS A CA 1
ATOM 700 C C . HIS A 1 93 ? 7.622 -4.586 -5.491 1.00 97.94 93 HIS A C 1
ATOM 702 O O . HIS A 1 93 ? 6.484 -4.337 -5.104 1.00 97.94 93 HIS A O 1
ATOM 708 N N . GLY A 1 94 ? 7.850 -5.430 -6.501 1.00 97.56 94 GLY A N 1
ATOM 709 C CA . GLY A 1 94 ? 6.767 -6.140 -7.185 1.00 97.56 94 GLY A CA 1
ATOM 710 C C . GLY A 1 94 ? 6.036 -7.134 -6.276 1.00 97.56 94 GLY A C 1
ATOM 711 O O . GLY A 1 94 ? 4.804 -7.155 -6.250 1.00 97.56 94 GLY A O 1
ATOM 712 N N . ILE A 1 95 ? 6.784 -7.932 -5.505 1.00 98.00 95 ILE A N 1
ATOM 713 C CA . ILE A 1 95 ? 6.229 -8.931 -4.576 1.00 98.00 95 ILE A CA 1
ATOM 714 C C . ILE A 1 95 ? 5.503 -8.239 -3.419 1.00 98.00 95 ILE A C 1
ATOM 716 O O . ILE A 1 95 ? 4.343 -8.550 -3.152 1.00 98.00 95 ILE A O 1
ATOM 720 N N . LEU A 1 96 ? 6.156 -7.267 -2.774 1.00 98.44 96 LEU A N 1
ATOM 721 C CA . LEU A 1 96 ? 5.593 -6.492 -1.672 1.00 98.44 96 LEU A CA 1
ATOM 722 C C . LEU A 1 96 ? 4.327 -5.753 -2.115 1.00 98.44 96 LEU A C 1
ATOM 724 O O . LEU A 1 96 ? 3.290 -5.884 -1.472 1.00 98.44 96 LEU A O 1
ATOM 728 N N . GLY A 1 97 ? 4.377 -5.052 -3.251 1.00 98.12 97 GLY A N 1
ATOM 729 C CA . GLY A 1 97 ? 3.225 -4.352 -3.817 1.00 98.12 97 GLY A CA 1
ATOM 730 C C . GLY A 1 97 ? 2.046 -5.281 -4.105 1.00 98.12 97 GLY A C 1
ATOM 731 O O . GLY A 1 97 ? 0.910 -4.945 -3.783 1.00 98.12 97 GLY A O 1
ATOM 732 N N . SER A 1 98 ? 2.303 -6.476 -4.644 1.00 97.75 98 SER A N 1
ATOM 733 C CA . SER A 1 98 ? 1.252 -7.475 -4.881 1.00 97.75 98 SER A CA 1
ATOM 734 C C . SER A 1 98 ? 0.655 -7.998 -3.570 1.00 97.75 98 SER A C 1
ATOM 736 O O . SER A 1 98 ? -0.563 -8.099 -3.446 1.00 97.75 98 SER A O 1
ATOM 738 N N . GLY A 1 99 ? 1.495 -8.261 -2.563 1.00 98.38 99 GLY A N 1
ATOM 739 C CA . GLY A 1 99 ? 1.055 -8.669 -1.227 1.00 98.38 99 GLY A CA 1
ATOM 740 C C . GLY A 1 99 ? 0.207 -7.605 -0.524 1.00 98.38 99 GLY A C 1
ATOM 741 O O . GLY A 1 99 ? -0.826 -7.933 0.055 1.00 98.38 99 GLY A O 1
ATOM 742 N N . ILE A 1 100 ? 0.582 -6.327 -0.642 1.00 98.50 100 ILE A N 1
ATOM 743 C CA . ILE A 1 100 ? -0.206 -5.193 -0.137 1.00 98.50 100 ILE A CA 1
ATOM 744 C C . ILE A 1 100 ? -1.593 -5.160 -0.792 1.00 98.50 100 ILE A C 1
ATOM 746 O O . ILE A 1 100 ? -2.590 -4.946 -0.105 1.00 98.50 100 ILE A O 1
ATOM 750 N N . MET A 1 101 ? -1.694 -5.417 -2.101 1.00 98.06 101 MET A N 1
ATOM 751 C CA . MET A 1 101 ? -2.999 -5.462 -2.768 1.00 98.06 101 MET A CA 1
ATOM 752 C C . MET A 1 101 ? -3.883 -6.596 -2.250 1.00 98.06 101 MET A C 1
ATOM 754 O O . MET A 1 101 ? -5.072 -6.374 -2.026 1.00 98.06 101 MET A O 1
ATOM 758 N N . THR A 1 102 ? -3.317 -7.778 -2.001 1.00 98.19 102 THR A N 1
ATOM 759 C CA . THR A 1 102 ? -4.046 -8.883 -1.361 1.00 98.19 102 THR A CA 1
ATOM 760 C C . THR A 1 102 ? -4.506 -8.503 0.047 1.00 98.19 102 THR A C 1
ATOM 762 O O . THR A 1 102 ? -5.672 -8.708 0.383 1.00 98.19 102 THR A O 1
ATOM 765 N N . LEU A 1 103 ? -3.631 -7.885 0.851 1.00 98.50 103 LEU A N 1
ATOM 766 C CA . LEU A 1 103 ? -3.994 -7.363 2.171 1.00 98.50 103 LEU A CA 1
ATOM 767 C C . LEU A 1 103 ? -5.156 -6.367 2.075 1.00 98.50 103 LEU A C 1
ATOM 769 O O . LEU A 1 103 ? -6.046 -6.405 2.916 1.00 98.50 103 LEU A O 1
ATOM 773 N N . PHE A 1 104 ? -5.202 -5.517 1.046 1.00 98.19 104 PHE A N 1
ATOM 774 C CA . PHE A 1 104 ? -6.303 -4.569 0.886 1.00 98.19 104 PHE A CA 1
ATOM 775 C C . PHE A 1 104 ? -7.635 -5.189 0.490 1.00 98.19 104 PHE A C 1
ATOM 777 O O . PHE A 1 104 ? -8.671 -4.646 0.869 1.00 98.19 104 PHE A O 1
ATOM 784 N N . LEU A 1 105 ? -7.641 -6.339 -0.183 1.00 98.12 105 LEU A N 1
ATOM 785 C CA . LEU A 1 105 ? -8.876 -7.103 -0.369 1.00 98.12 105 LEU A CA 1
ATOM 786 C C . LEU A 1 105 ? -9.400 -7.625 0.975 1.00 98.12 105 LEU A C 1
ATOM 788 O O . LEU A 1 105 ? -10.587 -7.485 1.265 1.00 98.12 105 LEU A O 1
ATOM 792 N N . VAL A 1 106 ? -8.511 -8.150 1.826 1.00 98.62 106 VAL A N 1
ATOM 793 C CA . VAL A 1 106 ? -8.864 -8.580 3.189 1.00 98.62 106 VAL A CA 1
ATOM 794 C C . VAL A 1 106 ? -9.345 -7.391 4.023 1.00 98.62 106 VAL A C 1
ATOM 796 O O . VAL A 1 106 ? -10.408 -7.453 4.630 1.00 98.62 106 VAL A O 1
ATOM 799 N N . HIS A 1 107 ? -8.612 -6.278 4.007 1.00 98.25 107 HIS A N 1
ATOM 800 C CA . HIS A 1 107 ? -8.970 -5.050 4.715 1.00 98.25 107 HIS A CA 1
ATOM 801 C C . HIS A 1 107 ? -10.345 -4.514 4.292 1.00 98.25 107 HIS A C 1
ATOM 803 O O . HIS A 1 107 ? -11.130 -4.116 5.152 1.00 98.25 107 HIS A O 1
ATOM 809 N N . ALA A 1 108 ? -10.656 -4.537 2.990 1.00 97.75 108 ALA A N 1
ATOM 810 C CA . ALA A 1 108 ? -11.956 -4.127 2.467 1.00 97.75 108 ALA A CA 1
ATOM 811 C C . ALA A 1 108 ? -13.084 -5.055 2.942 1.00 97.75 108 ALA A C 1
ATOM 813 O O . ALA A 1 108 ? -14.126 -4.566 3.376 1.00 97.75 108 ALA A O 1
ATOM 814 N N . ALA A 1 109 ? -12.868 -6.375 2.928 1.00 98.38 109 ALA A N 1
ATOM 815 C CA . ALA A 1 109 ? -13.833 -7.338 3.458 1.00 98.38 109 ALA A CA 1
ATOM 816 C C . ALA A 1 109 ? -14.090 -7.123 4.961 1.00 98.38 109 ALA A C 1
ATOM 818 O O . ALA A 1 109 ? -15.241 -7.082 5.390 1.00 98.38 109 ALA A O 1
ATOM 819 N N . LEU A 1 110 ? -13.030 -6.900 5.746 1.00 97.38 110 LEU A N 1
ATOM 820 C CA . LEU A 1 110 ? -13.134 -6.575 7.172 1.00 97.38 110 LEU A CA 1
ATOM 821 C C . LEU A 1 110 ? -13.838 -5.233 7.413 1.00 97.38 110 LEU A C 1
ATOM 823 O O . LEU A 1 110 ? -14.568 -5.097 8.388 1.00 97.38 110 LEU A O 1
ATOM 827 N N . GLY A 1 111 ? -13.642 -4.250 6.531 1.00 95.25 111 GLY A N 1
ATOM 828 C CA . GLY A 1 111 ? -14.325 -2.956 6.601 1.00 95.25 111 GLY A CA 1
ATOM 829 C C . GLY A 1 111 ? -15.821 -3.080 6.341 1.00 95.25 111 GLY A C 1
ATOM 830 O O . GLY A 1 111 ? -16.622 -2.520 7.084 1.00 95.25 111 GLY A O 1
ATOM 831 N N . LEU A 1 112 ? -16.203 -3.878 5.340 1.00 96.31 112 LEU A N 1
ATOM 832 C CA . LEU A 1 112 ? -17.604 -4.198 5.076 1.00 96.31 112 LEU A CA 1
ATOM 833 C C . LEU A 1 112 ? -18.236 -4.943 6.260 1.00 96.31 112 LEU A C 1
ATOM 835 O O . LEU A 1 112 ? -19.313 -4.565 6.710 1.00 96.31 112 LEU A O 1
ATOM 839 N N . GLN A 1 113 ? -17.551 -5.957 6.799 1.00 95.19 113 GLN A N 1
ATOM 840 C CA . GLN A 1 113 ? -18.005 -6.686 7.985 1.00 95.19 113 GLN A CA 1
ATOM 841 C C . GLN A 1 113 ? -18.191 -5.752 9.188 1.00 95.19 113 GLN A C 1
ATOM 843 O O . GLN A 1 113 ? -19.211 -5.829 9.867 1.00 95.19 113 GLN A O 1
ATOM 848 N N . LEU A 1 114 ? -17.222 -4.869 9.448 1.00 92.38 114 LEU A N 1
ATOM 849 C CA . LEU A 1 114 ? -17.291 -3.902 10.540 1.00 92.38 114 LEU A CA 1
ATOM 850 C C . LEU A 1 114 ? -18.482 -2.954 10.354 1.00 92.38 114 LEU A C 1
ATOM 852 O O . LEU A 1 114 ? -19.260 -2.783 11.287 1.00 92.38 114 LEU A O 1
ATOM 856 N N . GLY A 1 115 ? -18.669 -2.395 9.155 1.00 91.12 115 GLY A N 1
ATOM 857 C CA . GLY A 1 115 ? -19.777 -1.486 8.849 1.00 91.12 115 GLY A CA 1
ATOM 858 C C . GLY A 1 115 ? -21.166 -2.116 8.991 1.00 91.12 115 GLY A C 1
ATOM 859 O O . GLY A 1 115 ? -22.098 -1.427 9.381 1.00 91.12 115 GLY A O 1
ATOM 860 N N . LEU A 1 116 ? -21.297 -3.421 8.733 1.00 92.81 116 LEU A N 1
ATOM 861 C CA . LEU A 1 116 ? -22.543 -4.183 8.909 1.00 92.81 116 LEU A CA 1
ATOM 862 C C . LEU A 1 116 ? -22.754 -4.709 10.342 1.00 92.81 116 LEU A C 1
ATOM 864 O O . LEU A 1 116 ? -23.761 -5.359 10.609 1.00 92.81 116 LEU A O 1
ATOM 868 N N . SER A 1 117 ? -21.798 -4.483 11.248 1.00 85.38 117 SER A N 1
ATOM 869 C CA . SER A 1 117 ? -21.873 -4.915 12.654 1.00 85.38 117 SER A CA 1
ATOM 870 C C . SER A 1 117 ? -22.424 -3.845 13.605 1.00 85.38 117 SER A C 1
ATOM 872 O O . SER A 1 117 ? -22.410 -4.050 14.822 1.00 85.38 117 SER A O 1
ATOM 874 N N . TYR A 1 118 ? -22.840 -2.702 13.054 1.00 74.94 118 TYR A N 1
ATOM 875 C CA . TYR A 1 118 ? -23.466 -1.588 13.762 1.00 74.94 118 TYR A CA 1
ATOM 876 C C . TYR A 1 118 ? -24.954 -1.501 13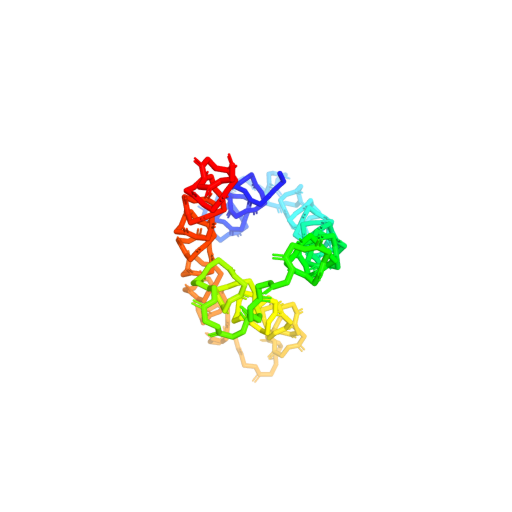.434 1.00 74.94 118 TYR A C 1
ATOM 878 O O . TYR A 1 118 ? -25.323 -1.845 12.288 1.00 74.94 118 TYR A O 1
#

Secondary structure (DSSP, 8-state):
-HHHHHHHHHHHHH---HHHHHHHHHHHHHHHHHHHHHHHHHHHHHHHHHHHTT--TTT-HHHHHHHHHHHHHHHHHHGGGGTTT-TTHHHHHHHHHHHHHHHHHHHHHHHHHHHTT-